Protein AF-A0A4Y4XPK4-F1 (afdb_monomer_lite)

Sequence (95 aa):
LVLFQGVISSYKKRQLKRILQKIDAMNGFEFEEYSKIFFTSKGFEVTITQKSGDYGADLIIEKDGVKWAVQAKRYSHKVSPKAIQEVVSSKAYYA

Secondary structure (DSSP, 8-state):
-HHHHHHHHHHHHHHHHHHHHHHHTS-HHHHHHHHHHHHHHTT-EEEEPPSSS-TT-SEEEEETTEEEEE-----SSPPPHHHHHHHHHHHHHH-

Structure (mmCIF, N/CA/C/O backbone):
data_AF-A0A4Y4XPK4-F1
#
_entry.id   AF-A0A4Y4XPK4-F1
#
loop_
_atom_site.group_PDB
_atom_site.id
_atom_site.type_symbol
_atom_site.label_atom_id
_atom_site.label_alt_id
_atom_site.label_comp_id
_atom_site.label_asym_id
_atom_site.label_entity_id
_atom_site.label_seq_id
_atom_site.pdbx_PDB_ins_code
_atom_site.Cartn_x
_atom_site.Cartn_y
_atom_site.Cartn_z
_atom_site.occupancy
_atom_site.B_iso_or_equiv
_atom_site.auth_seq_id
_atom_site.auth_comp_id
_atom_site.auth_asym_id
_atom_site.auth_atom_id
_atom_site.pdbx_PDB_model_num
ATOM 1 N N . LEU A 1 1 ? -18.473 -0.523 -37.697 1.00 44.25 1 LEU A N 1
ATOM 2 C CA . LEU A 1 1 ? -18.558 -0.800 -36.240 1.00 44.25 1 LEU A CA 1
ATOM 3 C C . LEU A 1 1 ? -17.359 -1.579 -35.664 1.00 44.25 1 LEU A C 1
ATOM 5 O O . LEU A 1 1 ? -17.020 -1.331 -34.518 1.00 44.25 1 LEU A O 1
ATOM 9 N N . VAL A 1 2 ? -16.644 -2.421 -36.430 1.00 35.03 2 VAL A N 1
ATOM 10 C CA . VAL A 1 2 ? -15.512 -3.237 -35.912 1.00 35.03 2 VAL A CA 1
ATOM 11 C C . VAL A 1 2 ? -14.173 -2.471 -35.776 1.00 35.03 2 VAL A C 1
ATOM 13 O O . VAL A 1 2 ? -13.343 -2.818 -34.941 1.00 35.03 2 VAL A O 1
ATOM 16 N N . LEU A 1 3 ? -13.968 -1.363 -36.501 1.00 36.59 3 LEU A N 1
ATOM 17 C CA . LEU A 1 3 ? -12.718 -0.579 -36.423 1.00 36.59 3 LEU A CA 1
ATOM 18 C C . LEU A 1 3 ? -12.606 0.295 -35.156 1.00 36.59 3 LEU A C 1
ATOM 20 O O . LEU A 1 3 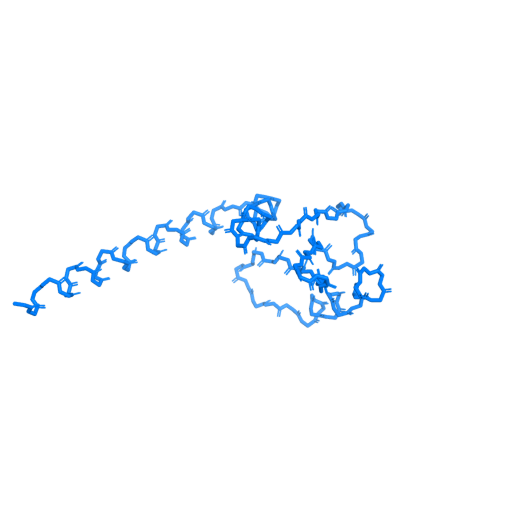? -11.509 0.480 -34.629 1.00 36.59 3 LEU A O 1
ATOM 24 N N . PHE A 1 4 ? -13.727 0.777 -34.607 1.00 41.88 4 PHE A N 1
ATOM 25 C CA . PHE A 1 4 ? -13.713 1.604 -33.393 1.00 41.88 4 PHE A CA 1
ATOM 26 C C . PHE A 1 4 ? -13.337 0.801 -32.142 1.00 41.88 4 PHE A C 1
ATOM 28 O O . PHE A 1 4 ? -12.553 1.291 -31.336 1.00 41.88 4 PHE A O 1
ATOM 35 N N . GLN A 1 5 ? -13.802 -0.447 -31.987 1.00 42.72 5 GLN A N 1
ATOM 36 C CA . GLN A 1 5 ? -13.403 -1.289 -30.849 1.00 42.72 5 GLN A CA 1
ATOM 37 C C . GLN A 1 5 ? -11.894 -1.579 -30.835 1.00 42.72 5 GLN A C 1
ATOM 39 O O . GLN A 1 5 ? -11.285 -1.524 -29.769 1.00 42.72 5 GLN A O 1
ATOM 44 N N . GLY A 1 6 ? -11.272 -1.827 -31.995 1.00 48.16 6 GLY A N 1
ATOM 45 C CA . GLY A 1 6 ? -9.827 -2.075 -32.102 1.00 48.16 6 GLY A CA 1
ATOM 46 C C . GLY A 1 6 ? -8.968 -0.847 -31.772 1.00 48.16 6 GLY A C 1
ATOM 47 O O . GLY A 1 6 ? -7.977 -0.960 -31.044 1.00 48.16 6 GLY A O 1
ATOM 48 N N . VAL A 1 7 ? -9.378 0.342 -32.232 1.00 58.09 7 VAL A N 1
ATOM 49 C CA . VAL A 1 7 ? -8.711 1.619 -31.912 1.00 58.09 7 VAL A CA 1
ATOM 50 C C . VAL A 1 7 ? -8.923 2.004 -30.445 1.00 58.09 7 VAL A C 1
ATOM 52 O O . VAL A 1 7 ? -7.959 2.355 -29.768 1.00 58.09 7 VAL A O 1
ATOM 55 N N . ILE A 1 8 ? -10.144 1.866 -29.913 1.00 61.31 8 ILE A N 1
ATOM 56 C CA . ILE A 1 8 ? -10.456 2.113 -28.494 1.00 61.31 8 ILE A CA 1
ATOM 57 C C . ILE A 1 8 ? -9.689 1.136 -27.592 1.00 61.31 8 ILE A C 1
ATOM 59 O O . ILE A 1 8 ? -9.127 1.554 -26.580 1.00 61.31 8 ILE A O 1
ATOM 63 N N . SER A 1 9 ? -9.614 -0.146 -27.960 1.00 71.62 9 SER A N 1
ATOM 64 C CA . SER A 1 9 ? -8.832 -1.166 -27.248 1.00 71.62 9 SER A CA 1
ATOM 65 C C . SER A 1 9 ? -7.343 -0.815 -27.231 1.00 71.62 9 SER A C 1
ATOM 67 O O . SER A 1 9 ? -6.715 -0.780 -26.171 1.00 71.62 9 SER A O 1
ATOM 69 N N . SER A 1 10 ? -6.787 -0.438 -28.384 1.00 72.56 10 SER A N 1
ATOM 70 C CA . SER A 1 10 ? -5.385 -0.022 -28.509 1.00 72.56 10 SER A CA 1
ATOM 71 C C . SER A 1 10 ? -5.082 1.263 -27.730 1.00 72.56 10 SER A C 1
ATOM 73 O O . SER A 1 10 ? -4.036 1.366 -27.084 1.00 72.56 10 SER A O 1
ATOM 75 N N . TYR A 1 11 ? -6.010 2.224 -27.726 1.00 72.44 11 TYR A N 1
ATOM 76 C CA . TYR A 1 11 ? -5.909 3.460 -26.953 1.00 72.44 11 TYR A CA 1
ATOM 77 C C . TYR A 1 11 ? -5.949 3.189 -25.446 1.00 72.44 11 TYR A C 1
ATOM 79 O O . TYR A 1 11 ? -5.062 3.645 -24.725 1.00 72.44 11 TYR A O 1
ATOM 87 N N . LYS A 1 12 ? -6.909 2.382 -24.971 1.00 78.50 12 LYS A N 1
ATOM 88 C CA . LYS A 1 12 ? -6.986 1.944 -23.567 1.00 78.50 12 LYS A CA 1
ATOM 89 C C . LYS A 1 12 ? -5.718 1.203 -23.143 1.00 78.50 12 LYS A C 1
ATOM 91 O O . LYS A 1 12 ? -5.187 1.476 -22.072 1.00 78.50 12 LYS A O 1
ATOM 96 N N . LYS A 1 13 ? -5.178 0.334 -24.002 1.00 80.69 13 LYS A N 1
ATOM 97 C CA . LYS A 1 13 ? -3.927 -0.396 -23.743 1.00 80.69 13 LYS A CA 1
ATOM 98 C C . LYS A 1 13 ? -2.726 0.548 -23.633 1.00 80.69 13 LYS A C 1
ATOM 100 O O . LYS A 1 13 ? -1.891 0.383 -22.747 1.00 80.69 13 LYS A O 1
ATOM 105 N N . ARG A 1 14 ? -2.648 1.570 -24.492 1.00 84.06 14 ARG A N 1
ATOM 106 C CA . ARG A 1 14 ? -1.583 2.587 -24.454 1.00 84.06 14 ARG A CA 1
ATOM 107 C C . ARG A 1 14 ? -1.713 3.510 -23.235 1.00 84.06 14 ARG A C 1
ATOM 109 O O . ARG A 1 14 ? -0.701 3.817 -22.615 1.00 84.06 14 ARG A O 1
ATOM 116 N N . GLN A 1 15 ? -2.931 3.903 -22.865 1.00 87.19 15 GLN A N 1
ATOM 117 C CA . GLN A 1 15 ? -3.230 4.640 -21.630 1.00 87.19 15 GLN A CA 1
ATOM 118 C C . GLN A 1 15 ? -2.810 3.843 -20.389 1.00 87.19 15 GLN A C 1
ATOM 120 O O . GLN A 1 15 ? -2.031 4.343 -19.581 1.00 87.19 15 GLN A O 1
ATOM 125 N N . LEU A 1 16 ? -3.229 2.577 -20.289 1.00 83.75 16 LEU A N 1
ATOM 126 C CA . LEU A 1 16 ? -2.847 1.689 -19.191 1.00 83.75 16 LEU A CA 1
ATOM 127 C C . LEU A 1 16 ? -1.326 1.545 -19.091 1.00 83.75 16 LEU A C 1
ATOM 129 O O . LEU A 1 16 ? -0.769 1.700 -18.011 1.00 83.75 16 LEU A O 1
ATOM 133 N N . LYS A 1 17 ? -0.638 1.344 -20.223 1.00 87.75 17 LYS A N 1
ATOM 134 C CA . LYS A 1 17 ? 0.829 1.282 -20.254 1.00 87.75 17 LYS A CA 1
ATOM 135 C C . LYS A 1 17 ? 1.472 2.553 -19.691 1.00 87.75 17 LYS A C 1
ATOM 137 O O . LYS A 1 17 ? 2.424 2.451 -18.931 1.00 87.75 17 LYS A O 1
ATOM 142 N N . ARG A 1 18 ? 0.956 3.740 -20.032 1.00 87.75 18 ARG A N 1
ATOM 143 C CA . ARG A 1 18 ? 1.477 5.014 -19.502 1.00 87.75 18 ARG A CA 1
ATOM 144 C C . ARG A 1 18 ? 1.234 5.162 -18.002 1.00 87.75 18 ARG A C 1
ATOM 146 O O . ARG A 1 18 ? 2.090 5.707 -17.318 1.00 87.75 18 ARG A O 1
ATOM 153 N N . ILE A 1 19 ? 0.089 4.703 -17.499 1.00 86.88 19 ILE A N 1
ATOM 154 C CA . ILE A 1 19 ? -0.214 4.719 -16.061 1.00 86.88 19 ILE A CA 1
ATOM 155 C C . ILE A 1 19 ? 0.744 3.789 -15.314 1.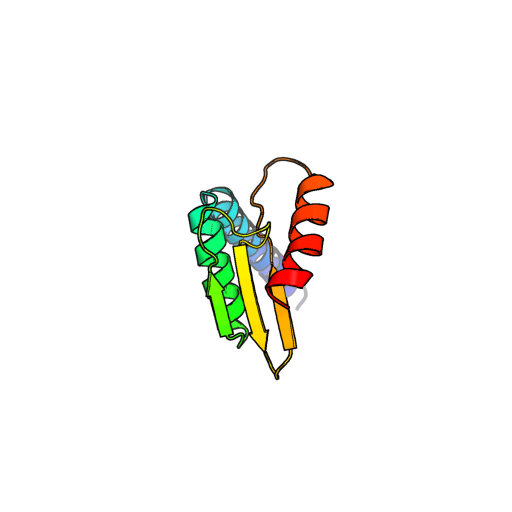00 86.88 19 ILE A C 1
ATOM 157 O O . ILE A 1 19 ? 1.363 4.220 -14.348 1.00 86.88 19 ILE A O 1
ATOM 161 N N . LEU A 1 20 ? 0.931 2.562 -15.803 1.00 86.75 20 LEU A N 1
ATOM 162 C CA . LEU A 1 20 ? 1.861 1.604 -15.203 1.00 86.75 20 LEU A CA 1
ATOM 163 C C . LEU A 1 20 ? 3.300 2.128 -15.214 1.00 86.75 20 LEU A C 1
ATOM 165 O O . LEU A 1 20 ? 3.947 2.112 -14.182 1.00 86.75 20 LEU A O 1
ATOM 169 N N . GLN A 1 21 ? 3.757 2.723 -16.320 1.00 89.31 21 GLN A N 1
ATOM 170 C CA . GLN A 1 21 ? 5.083 3.352 -16.384 1.00 89.31 21 GLN A CA 1
ATOM 171 C C . GLN A 1 21 ? 5.276 4.470 -15.353 1.00 89.31 21 GLN A C 1
ATOM 173 O O . GLN A 1 21 ? 6.374 4.638 -14.834 1.00 89.31 21 GLN A O 1
ATOM 178 N N . LYS A 1 22 ? 4.227 5.251 -15.060 1.00 88.69 22 LYS A N 1
ATOM 179 C CA . LYS A 1 22 ? 4.286 6.270 -14.004 1.00 88.69 22 LYS A CA 1
ATOM 180 C C . LYS A 1 22 ? 4.393 5.633 -12.623 1.00 88.69 22 LYS A C 1
ATOM 182 O O . LYS A 1 22 ? 5.173 6.119 -11.820 1.00 88.69 22 LYS A O 1
ATOM 187 N N . ILE A 1 23 ? 3.635 4.567 -12.368 1.00 88.00 23 ILE A N 1
ATOM 188 C CA . ILE A 1 23 ? 3.687 3.813 -11.107 1.00 88.00 23 ILE A CA 1
ATOM 189 C C . ILE A 1 23 ? 5.067 3.165 -10.918 1.00 88.00 23 ILE A C 1
ATOM 191 O O . ILE A 1 23 ? 5.646 3.265 -9.842 1.00 88.00 23 ILE A O 1
ATOM 195 N N . ASP A 1 24 ? 5.633 2.572 -11.970 1.00 87.81 24 ASP A N 1
ATOM 196 C CA . ASP A 1 24 ? 6.953 1.928 -11.936 1.00 87.81 24 ASP A CA 1
ATOM 197 C C . ASP A 1 24 ? 8.088 2.923 -11.639 1.00 87.81 24 ASP A C 1
ATOM 199 O O . ASP A 1 24 ? 9.117 2.543 -11.081 1.00 87.81 24 ASP A O 1
ATOM 203 N N . ALA A 1 25 ? 7.899 4.198 -11.995 1.00 89.94 25 ALA A N 1
ATOM 204 C CA . ALA A 1 25 ? 8.851 5.272 -11.729 1.00 89.94 25 ALA A CA 1
ATOM 205 C C . ALA A 1 25 ? 8.755 5.851 -10.305 1.00 89.94 25 ALA A C 1
ATOM 207 O O . ALA A 1 25 ? 9.673 6.556 -9.890 1.00 89.94 25 ALA A O 1
ATOM 208 N N . MET A 1 26 ? 7.680 5.570 -9.559 1.00 90.81 26 MET A N 1
ATOM 209 C CA . MET A 1 26 ? 7.500 6.078 -8.194 1.00 90.81 26 MET A CA 1
ATOM 210 C C . MET A 1 26 ? 8.493 5.424 -7.234 1.00 90.81 26 MET A C 1
ATOM 212 O O . MET A 1 26 ? 8.772 4.228 -7.328 1.00 90.81 26 MET A O 1
ATOM 216 N N . ASN A 1 27 ? 9.000 6.161 -6.249 1.00 89.44 27 ASN A N 1
ATOM 217 C CA . ASN A 1 27 ? 9.640 5.570 -5.076 1.00 89.44 27 ASN A CA 1
ATOM 218 C C . ASN A 1 27 ? 8.599 4.909 -4.135 1.00 89.44 27 ASN A C 1
ATOM 220 O O . ASN A 1 27 ? 7.398 4.970 -4.389 1.00 89.44 27 ASN A O 1
ATOM 224 N N . GLY A 1 28 ? 9.048 4.230 -3.072 1.00 85.06 28 GLY A N 1
ATOM 225 C CA . GLY A 1 28 ? 8.135 3.557 -2.132 1.00 85.06 28 GLY A CA 1
ATOM 226 C C . GLY A 1 28 ? 7.132 4.517 -1.479 1.00 85.06 28 GLY A C 1
ATOM 227 O O . GLY A 1 28 ? 5.935 4.260 -1.509 1.00 85.06 28 GLY A O 1
ATOM 228 N N . PHE A 1 29 ? 7.605 5.674 -1.013 1.00 86.31 29 PHE A N 1
ATOM 229 C CA . PHE A 1 29 ? 6.763 6.691 -0.376 1.00 86.31 29 PHE A CA 1
ATOM 230 C C . PHE A 1 29 ? 5.769 7.329 -1.352 1.00 86.31 29 PHE A C 1
ATOM 232 O O . PHE A 1 29 ? 4.615 7.565 -1.010 1.00 86.31 29 PHE A O 1
ATOM 239 N N . GLU A 1 30 ? 6.194 7.595 -2.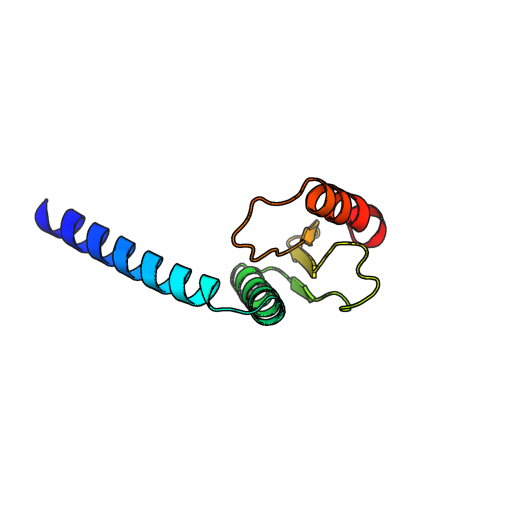587 1.00 91.06 30 GLU A N 1
ATOM 240 C CA . GLU A 1 30 ? 5.295 8.094 -3.634 1.00 91.06 30 GLU A CA 1
ATOM 241 C C . GLU A 1 30 ? 4.197 7.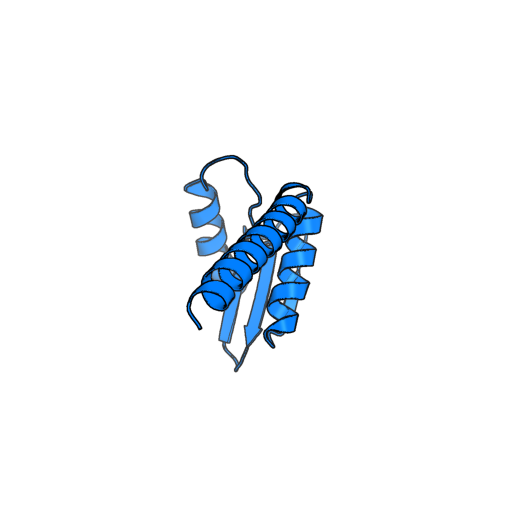077 -3.960 1.00 91.06 30 GLU A C 1
ATOM 243 O O . GLU A 1 30 ? 3.056 7.457 -4.219 1.00 91.06 30 GLU A O 1
ATOM 248 N N . PHE A 1 31 ? 4.523 5.784 -3.914 1.00 91.06 31 PHE A N 1
ATOM 249 C CA . PHE A 1 31 ? 3.556 4.718 -4.133 1.00 91.06 31 PHE A CA 1
ATOM 250 C C . PHE A 1 31 ? 2.558 4.575 -2.972 1.00 91.06 31 PHE A C 1
ATOM 252 O O . PHE A 1 31 ? 1.376 4.317 -3.214 1.00 91.06 31 PHE A O 1
ATOM 259 N N . GLU A 1 32 ? 2.993 4.786 -1.729 1.00 90.88 32 GLU A N 1
ATOM 260 C CA . GLU A 1 32 ? 2.116 4.852 -0.551 1.00 90.88 32 GLU A CA 1
ATOM 261 C C . GLU A 1 32 ? 1.137 6.034 -0.647 1.00 90.88 32 GLU A C 1
ATOM 263 O O . GLU A 1 32 ? -0.075 5.844 -0.516 1.00 90.88 32 GLU A O 1
ATOM 268 N N . GLU A 1 33 ? 1.622 7.238 -0.976 1.00 92.25 33 GLU A N 1
ATOM 269 C CA . GLU A 1 33 ? 0.758 8.418 -1.138 1.00 92.25 33 GLU A CA 1
ATOM 270 C C . GLU A 1 33 ? -0.195 8.257 -2.334 1.00 92.25 33 GLU A C 1
ATOM 272 O O . GLU A 1 33 ? -1.382 8.580 -2.245 1.00 92.25 33 GLU A O 1
ATOM 277 N N . TYR A 1 34 ? 0.281 7.679 -3.443 1.00 93.38 34 TYR A N 1
ATOM 278 C CA . TYR A 1 34 ? -0.580 7.309 -4.569 1.00 93.38 34 TYR A CA 1
ATOM 279 C C . TYR A 1 34 ? -1.682 6.333 -4.141 1.00 93.38 34 TYR A C 1
ATOM 281 O O . TYR A 1 34 ? -2.843 6.510 -4.515 1.00 93.38 34 TYR A O 1
ATOM 289 N N . SER A 1 35 ? -1.337 5.320 -3.344 1.00 94.06 35 SER A N 1
ATOM 290 C CA . SER A 1 35 ? -2.288 4.323 -2.845 1.00 94.06 35 SER A CA 1
ATOM 291 C C . SER A 1 35 ? -3.341 4.962 -1.941 1.00 94.06 35 SER A C 1
ATOM 293 O O . SER A 1 35 ? -4.526 4.658 -2.078 1.00 94.06 35 SER A O 1
ATOM 295 N N . LYS A 1 36 ? -2.948 5.921 -1.094 1.00 95.19 36 LYS A N 1
ATOM 296 C CA . LYS A 1 36 ? -3.888 6.738 -0.319 1.00 95.19 36 LYS A CA 1
ATOM 297 C C . LYS A 1 36 ? -4.865 7.488 -1.218 1.00 95.19 36 LYS A C 1
ATOM 299 O O . LYS A 1 36 ? -6.071 7.320 -1.061 1.00 95.19 36 LYS A O 1
ATOM 304 N N . ILE A 1 37 ? -4.371 8.236 -2.208 1.00 95.94 37 ILE A N 1
ATOM 305 C CA . ILE A 1 37 ? -5.224 8.958 -3.170 1.00 95.94 37 ILE A CA 1
ATOM 306 C C . ILE A 1 37 ? -6.172 7.987 -3.888 1.00 95.94 37 ILE A C 1
ATOM 308 O O . ILE A 1 37 ? -7.360 8.278 -4.054 1.00 95.94 37 ILE A O 1
ATOM 312 N N . PHE A 1 38 ? -5.669 6.818 -4.292 1.00 94.94 38 PHE A N 1
ATOM 313 C CA . PHE A 1 38 ? -6.465 5.785 -4.942 1.00 94.94 38 PHE A CA 1
ATOM 314 C C . PHE A 1 38 ? -7.615 5.306 -4.049 1.00 94.94 38 PHE A C 1
ATOM 316 O O . PHE A 1 38 ? -8.764 5.351 -4.489 1.00 94.94 38 PHE A O 1
ATOM 323 N N . PHE A 1 39 ? -7.350 4.901 -2.805 1.00 96.75 39 PHE A N 1
ATOM 324 C CA . PHE A 1 39 ? -8.397 4.430 -1.894 1.00 96.75 39 PHE A CA 1
ATOM 325 C C . PHE A 1 39 ? -9.379 5.542 -1.515 1.00 96.75 39 PHE A C 1
ATOM 327 O O . PHE A 1 39 ? -10.591 5.325 -1.581 1.00 96.75 39 PHE A O 1
ATOM 334 N N . THR A 1 40 ? -8.901 6.761 -1.254 1.00 97.50 40 THR A N 1
ATOM 335 C CA . THR A 1 40 ? -9.777 7.918 -1.020 1.00 97.50 40 THR A CA 1
ATOM 336 C C . THR A 1 40 ? -10.704 8.167 -2.212 1.00 97.50 40 THR A C 1
ATOM 338 O O . THR A 1 40 ? -11.906 8.348 -2.030 1.00 97.50 40 THR A O 1
ATOM 341 N N . SER A 1 41 ? -10.208 8.058 -3.452 1.00 96.88 41 SER A N 1
ATOM 342 C CA . SER A 1 41 ? -11.042 8.193 -4.661 1.00 96.88 41 SER A CA 1
ATOM 343 C C . SER A 1 41 ? -12.126 7.112 -4.802 1.00 96.88 41 SER A C 1
ATOM 345 O O . SER A 1 41 ? -13.060 7.261 -5.591 1.00 96.88 41 SER A O 1
ATOM 347 N N . LYS A 1 42 ? -12.014 6.009 -4.051 1.00 96.81 42 LYS A N 1
ATOM 348 C CA . LYS A 1 42 ? -13.003 4.922 -3.974 1.00 96.81 42 LYS A CA 1
ATOM 349 C C . LYS A 1 42 ? -13.944 5.047 -2.770 1.00 96.81 42 LYS A C 1
ATOM 351 O O . LYS A 1 42 ? -14.779 4.160 -2.556 1.00 96.81 42 LYS A O 1
ATOM 356 N N . GLY A 1 43 ? -13.849 6.151 -2.030 1.00 97.19 43 GLY A N 1
ATOM 357 C CA . GLY A 1 43 ? -14.690 6.451 -0.877 1.00 97.19 43 GLY A CA 1
ATOM 358 C C . GLY A 1 43 ? -14.260 5.726 0.393 1.00 97.19 43 GLY A C 1
ATOM 359 O O . GLY A 1 43 ? -15.122 5.391 1.194 1.00 97.19 43 GLY A O 1
ATOM 360 N N . PHE A 1 44 ? -12.968 5.425 0.538 1.00 98.19 44 PHE A N 1
ATOM 361 C CA . PHE A 1 44 ? -12.405 4.977 1.810 1.00 98.19 44 PHE A CA 1
ATOM 362 C C . PHE A 1 44 ? -11.876 6.175 2.598 1.00 98.19 44 PHE A C 1
ATOM 364 O O . PHE A 1 44 ? -11.273 7.089 2.026 1.00 98.19 44 PHE A O 1
ATOM 371 N N . GLU A 1 45 ? -12.031 6.126 3.914 1.00 97.75 45 GLU A N 1
ATOM 372 C CA . GLU A 1 45 ? -11.202 6.898 4.832 1.00 97.75 45 GLU A CA 1
ATOM 373 C C . GLU A 1 45 ? -9.828 6.231 4.902 1.00 97.75 45 GLU A C 1
ATOM 375 O O . GLU A 1 45 ? -9.736 5.005 4.958 1.00 97.75 45 GLU A O 1
ATOM 380 N N . VAL A 1 46 ? -8.748 7.011 4.822 1.00 97.25 46 VAL A N 1
ATOM 381 C CA . VAL A 1 46 ? -7.392 6.464 4.686 1.00 97.25 46 VAL A CA 1
ATOM 382 C C . VAL A 1 46 ? -6.424 7.169 5.624 1.00 97.25 46 VAL A C 1
ATOM 384 O O . VAL A 1 46 ? -6.298 8.392 5.588 1.00 97.25 46 VAL A O 1
ATOM 387 N N . THR A 1 47 ? -5.683 6.382 6.400 1.00 94.56 47 THR A N 1
ATOM 388 C CA . THR A 1 47 ? -4.597 6.834 7.275 1.00 94.56 47 THR A CA 1
ATOM 389 C C . THR A 1 47 ? -3.293 6.155 6.863 1.00 94.56 47 THR A C 1
ATOM 391 O O . THR A 1 47 ? -3.239 4.932 6.794 1.00 94.56 47 THR A O 1
ATOM 394 N N . ILE A 1 48 ? -2.241 6.934 6.595 1.00 91.69 48 ILE A N 1
ATOM 395 C CA . ILE A 1 48 ? -0.875 6.404 6.432 1.00 91.69 48 ILE A CA 1
ATOM 396 C C . ILE A 1 48 ? -0.302 6.106 7.819 1.00 91.69 48 ILE A C 1
ATOM 398 O O . ILE A 1 48 ? -0.441 6.923 8.732 1.00 91.69 48 ILE A O 1
ATOM 402 N N . THR A 1 49 ? 0.324 4.945 7.984 1.00 90.19 49 THR A N 1
ATOM 403 C CA . THR A 1 49 ? 0.985 4.563 9.236 1.00 90.19 49 THR A CA 1
ATOM 404 C C . THR A 1 49 ? 2.335 5.274 9.393 1.00 90.19 49 THR A C 1
ATOM 406 O O . THR A 1 49 ? 2.901 5.854 8.465 1.00 90.19 49 THR A O 1
ATOM 409 N N . GLN A 1 50 ? 2.867 5.281 10.613 1.00 83.69 50 GLN A N 1
ATOM 410 C CA . GLN A 1 50 ? 4.198 5.826 10.877 1.00 83.69 50 GLN A CA 1
ATOM 411 C C . GLN A 1 50 ? 5.284 5.005 10.170 1.00 83.69 50 GLN A C 1
ATOM 413 O O . GLN A 1 50 ? 5.258 3.791 10.217 1.00 83.69 50 GLN A O 1
ATOM 418 N N . LYS A 1 51 ? 6.312 5.642 9.601 1.00 73.25 51 LYS A N 1
ATOM 419 C CA . LYS A 1 51 ? 7.363 4.939 8.829 1.00 73.25 51 LYS A CA 1
ATOM 420 C C . LYS A 1 51 ? 8.183 3.907 9.619 1.00 73.25 51 LYS A C 1
ATOM 422 O O . LYS A 1 51 ? 8.889 3.099 9.025 1.00 73.25 51 LYS A O 1
ATOM 427 N N . SER A 1 52 ? 8.178 3.988 10.946 1.00 71.50 52 SER A N 1
ATOM 428 C CA . SER A 1 52 ? 8.905 3.079 11.832 1.00 71.50 52 SER A CA 1
ATOM 429 C C . SER A 1 52 ? 7.957 2.513 12.875 1.00 71.50 52 SER A C 1
ATOM 431 O O . SER A 1 52 ? 7.257 3.283 13.528 1.00 71.50 52 SER A O 1
ATOM 433 N N . GLY A 1 53 ? 7.982 1.196 13.084 1.00 74.31 53 GLY A N 1
ATOM 434 C CA . GLY A 1 53 ? 7.068 0.545 14.026 1.00 74.31 53 GLY A CA 1
ATOM 435 C C . GLY A 1 53 ? 5.624 0.538 13.523 1.00 74.31 53 GLY A C 1
ATOM 436 O O . GLY A 1 53 ? 4.705 0.760 14.303 1.00 74.31 53 GLY A O 1
ATOM 437 N N . ASP A 1 54 ? 5.435 0.337 12.221 1.00 74.81 54 ASP A N 1
ATOM 438 C CA . ASP A 1 54 ? 4.134 0.185 11.556 1.00 74.81 54 ASP A CA 1
ATOM 439 C C . ASP A 1 54 ? 3.574 -1.242 11.622 1.00 74.81 54 ASP A C 1
ATOM 441 O O . ASP A 1 54 ? 2.498 -1.524 11.097 1.00 74.81 54 ASP A O 1
ATOM 445 N N . TYR A 1 55 ? 4.333 -2.157 12.230 1.00 80.50 55 TYR A N 1
ATOM 446 C CA . TYR A 1 55 ? 4.008 -3.574 12.360 1.00 80.50 55 TYR A CA 1
ATOM 447 C C . TYR A 1 55 ? 3.687 -4.264 11.022 1.00 80.50 55 TYR A C 1
ATOM 449 O O . TYR A 1 55 ? 3.078 -5.332 11.034 1.00 80.50 55 TYR A O 1
ATOM 457 N N . GLY A 1 56 ? 4.111 -3.697 9.882 1.00 84.88 56 GLY A N 1
ATOM 458 C CA . GLY A 1 56 ? 3.843 -4.260 8.557 1.00 84.88 56 GLY A CA 1
ATOM 459 C C . GLY A 1 56 ? 2.540 -3.814 7.887 1.00 84.88 56 GLY A C 1
ATOM 460 O O . GLY A 1 56 ? 1.964 -4.573 7.106 1.00 84.88 56 GLY A O 1
ATOM 461 N N . ALA A 1 57 ? 2.019 -2.629 8.203 1.00 91.00 57 ALA A N 1
ATOM 462 C CA . ALA A 1 57 ? 0.973 -1.980 7.412 1.00 91.00 57 ALA A CA 1
ATOM 463 C C . ALA A 1 57 ? 1.444 -0.594 6.984 1.00 91.00 57 ALA A C 1
ATOM 465 O O . ALA A 1 57 ? 1.869 0.165 7.835 1.00 91.00 57 ALA A O 1
ATOM 466 N N . ASP A 1 58 ? 1.292 -0.224 5.714 1.00 91.12 58 ASP A N 1
ATOM 467 C CA . ASP A 1 58 ? 1.608 1.136 5.243 1.00 91.12 58 ASP A CA 1
ATOM 468 C C . ASP A 1 58 ? 0.380 2.062 5.338 1.00 91.12 58 ASP A C 1
ATOM 470 O O . ASP A 1 58 ? 0.489 3.280 5.486 1.00 91.12 58 ASP A O 1
ATOM 474 N N . LEU A 1 59 ? -0.822 1.484 5.229 1.00 93.38 59 LEU A N 1
ATOM 475 C CA . LEU A 1 59 ? -2.094 2.201 5.214 1.00 93.38 59 LEU A CA 1
ATOM 476 C C . LEU A 1 59 ? -3.137 1.450 6.038 1.00 93.38 59 LEU A C 1
ATOM 478 O O . LEU A 1 59 ? -3.271 0.230 5.924 1.00 93.38 59 LEU A O 1
ATOM 482 N N . ILE A 1 60 ? -3.943 2.200 6.779 1.00 95.06 60 ILE A N 1
ATOM 483 C CA . ILE A 1 60 ? -5.204 1.736 7.349 1.00 95.06 60 ILE A CA 1
ATOM 484 C C . ILE A 1 60 ? -6.331 2.390 6.560 1.00 95.06 60 ILE A C 1
ATOM 486 O O . ILE A 1 60 ? -6.374 3.617 6.443 1.00 95.06 60 ILE A O 1
ATOM 490 N N . ILE A 1 61 ? -7.221 1.573 6.001 1.00 96.44 61 ILE A N 1
ATOM 491 C CA . ILE A 1 61 ? -8.379 2.048 5.240 1.00 96.44 61 ILE A CA 1
ATOM 492 C C . ILE A 1 61 ? -9.673 1.598 5.908 1.00 96.44 61 ILE A C 1
ATOM 494 O O . ILE A 1 61 ? -9.744 0.493 6.443 1.00 96.44 61 ILE A O 1
ATOM 498 N N . GLU A 1 62 ? -10.698 2.437 5.853 1.00 97.38 62 GLU A N 1
ATOM 499 C CA . GLU A 1 62 ? -12.009 2.156 6.433 1.00 97.38 62 GLU A CA 1
ATOM 500 C C . GLU A 1 62 ? -13.126 2.573 5.476 1.00 97.38 62 GLU A C 1
ATOM 502 O O . GLU A 1 62 ? -13.031 3.589 4.783 1.00 97.38 62 GLU A O 1
ATOM 507 N N . LYS A 1 63 ? -14.174 1.751 5.398 1.00 96.44 63 LYS A N 1
ATOM 508 C CA . LYS A 1 63 ? -15.387 2.040 4.633 1.00 96.44 63 LYS A CA 1
ATOM 509 C C . LYS A 1 63 ? -16.547 1.217 5.172 1.00 96.44 63 LYS A C 1
ATOM 511 O O . LYS A 1 63 ? -16.387 0.026 5.425 1.00 96.44 63 LYS A O 1
ATOM 516 N N . ASP A 1 64 ? -17.705 1.855 5.327 1.00 96.44 64 ASP A N 1
ATOM 517 C CA . ASP A 1 64 ? -18.939 1.221 5.808 1.00 96.44 64 ASP A CA 1
ATOM 518 C C . ASP A 1 64 ? -18.747 0.480 7.154 1.00 96.44 64 ASP A C 1
ATOM 520 O O . ASP A 1 64 ? -19.299 -0.595 7.378 1.00 96.44 64 ASP A O 1
ATOM 524 N N . GLY A 1 65 ? -17.921 1.049 8.044 1.00 94.69 65 GLY A N 1
ATOM 525 C CA . GLY A 1 65 ? -17.604 0.499 9.369 1.00 94.69 65 GLY A CA 1
ATOM 526 C C . GLY A 1 65 ? -16.660 -0.709 9.366 1.00 94.69 65 GLY A C 1
ATOM 527 O O . GLY A 1 65 ? -16.427 -1.308 10.414 1.00 94.69 65 GLY A O 1
ATOM 528 N N . VAL A 1 66 ? -16.115 -1.087 8.207 1.00 94.56 66 VAL A N 1
ATOM 529 C CA . VAL A 1 66 ? -15.130 -2.165 8.086 1.00 94.56 66 VAL A CA 1
ATOM 530 C C . VAL A 1 66 ? -13.747 -1.561 7.879 1.00 94.56 66 VAL A C 1
ATOM 532 O O . VAL A 1 66 ? -13.579 -0.648 7.072 1.00 94.56 66 VAL A O 1
ATOM 535 N N . LYS A 1 67 ? -12.754 -2.084 8.604 1.00 95.00 67 LYS A N 1
ATOM 536 C CA . LYS A 1 67 ? -11.367 -1.613 8.586 1.00 95.00 67 LYS A CA 1
ATOM 537 C C . LYS A 1 67 ? -10.425 -2.663 8.003 1.00 95.00 67 LYS A C 1
ATOM 539 O O . LYS A 1 67 ? -10.584 -3.860 8.239 1.00 95.00 67 LYS A O 1
ATOM 544 N N . TRP A 1 68 ? -9.419 -2.208 7.260 1.00 94.19 68 TRP A N 1
ATOM 545 C CA . TRP A 1 68 ? -8.384 -3.050 6.668 1.00 94.19 68 TRP A CA 1
ATOM 546 C C . TRP A 1 68 ? -6.994 -2.462 6.891 1.00 94.19 68 TRP A C 1
ATOM 548 O O . TRP A 1 68 ? -6.777 -1.264 6.715 1.00 94.19 68 TRP A O 1
ATOM 558 N N . ALA A 1 69 ? -6.041 -3.342 7.191 1.00 93.38 69 ALA A N 1
ATOM 559 C CA . ALA A 1 69 ? -4.617 -3.051 7.107 1.00 93.38 69 ALA A CA 1
ATOM 560 C C . ALA A 1 69 ? -4.103 -3.384 5.698 1.00 93.38 69 ALA A C 1
ATOM 562 O O . ALA A 1 69 ? -4.401 -4.451 5.151 1.00 93.38 69 ALA A O 1
ATOM 563 N N . VAL A 1 70 ? -3.339 -2.473 5.102 1.00 92.62 70 VAL A N 1
ATOM 564 C CA . VAL A 1 70 ? -2.818 -2.590 3.739 1.00 92.62 70 VAL A CA 1
ATOM 565 C C . VAL A 1 70 ? -1.310 -2.385 3.754 1.00 92.62 70 VAL A C 1
ATOM 567 O O . VAL A 1 70 ? -0.816 -1.379 4.253 1.00 92.62 70 VAL A O 1
ATOM 570 N N . GLN A 1 71 ? -0.583 -3.317 3.142 1.00 90.69 71 GLN A N 1
ATOM 571 C CA . GLN A 1 71 ? 0.828 -3.159 2.800 1.00 90.69 71 GLN A CA 1
ATOM 572 C C . GLN A 1 71 ? 0.944 -2.926 1.287 1.00 90.69 71 GLN A C 1
ATOM 574 O O . GLN A 1 71 ? 0.514 -3.748 0.476 1.00 90.69 71 GLN A O 1
ATOM 579 N N . ALA A 1 72 ? 1.548 -1.809 0.908 1.00 89.12 72 ALA A N 1
ATOM 580 C CA . ALA A 1 72 ? 1.860 -1.391 -0.442 1.00 89.12 72 ALA A CA 1
ATOM 581 C C . ALA A 1 72 ? 3.341 -1.669 -0.753 1.00 89.12 72 ALA A C 1
ATOM 583 O O . ALA A 1 72 ? 4.255 -1.009 -0.268 1.00 89.12 72 ALA A O 1
ATOM 584 N N . LYS A 1 73 ? 3.612 -2.644 -1.628 1.00 83.25 73 LYS A N 1
ATOM 585 C CA . LYS A 1 73 ? 4.969 -2.903 -2.130 1.00 83.25 73 LYS A CA 1
ATOM 586 C C . LYS A 1 73 ? 5.058 -2.620 -3.621 1.00 83.25 73 LYS A C 1
ATOM 588 O O . LYS A 1 73 ? 4.405 -3.279 -4.426 1.00 83.25 73 LYS A O 1
ATOM 593 N N . ARG A 1 74 ? 5.952 -1.703 -3.991 1.00 84.38 74 ARG A N 1
ATOM 594 C CA . ARG A 1 74 ? 6.380 -1.481 -5.376 1.00 84.38 74 ARG A CA 1
ATOM 595 C C . ARG A 1 74 ? 7.728 -2.163 -5.583 1.00 84.38 74 ARG A C 1
ATOM 597 O O . ARG A 1 74 ? 8.772 -1.556 -5.364 1.00 84.38 74 ARG A O 1
ATOM 604 N N . TYR A 1 75 ? 7.729 -3.439 -5.966 1.00 70.88 75 TYR A N 1
ATOM 605 C CA . TYR A 1 75 ? 8.956 -4.208 -6.215 1.00 70.88 75 TYR A CA 1
ATOM 606 C C . TYR A 1 75 ? 9.060 -4.661 -7.671 1.00 70.88 75 TYR A C 1
ATOM 608 O O . TYR A 1 75 ? 8.068 -5.018 -8.295 1.00 70.88 75 TYR A O 1
ATOM 616 N N . SER A 1 76 ? 10.289 -4.714 -8.187 1.00 64.19 76 SER A N 1
ATOM 617 C CA . SER A 1 76 ? 10.638 -5.397 -9.442 1.00 64.19 76 SER A CA 1
ATOM 618 C C . SER A 1 76 ? 10.719 -6.925 -9.279 1.00 64.19 76 SER A C 1
ATOM 620 O O . SER A 1 76 ? 10.977 -7.647 -10.242 1.00 64.19 76 SER A O 1
ATOM 622 N N . HIS A 1 77 ? 10.510 -7.427 -8.059 1.00 72.69 77 HIS A N 1
ATOM 623 C CA . HIS A 1 77 ? 10.623 -8.830 -7.673 1.00 72.69 77 HIS A CA 1
ATOM 624 C C . HIS A 1 77 ? 9.324 -9.322 -7.032 1.00 72.69 77 HIS A C 1
ATOM 626 O O . HIS A 1 77 ? 8.464 -8.535 -6.636 1.00 72.69 77 HIS A O 1
ATOM 632 N N . LYS A 1 78 ? 9.192 -10.645 -6.902 1.00 81.62 78 LYS A N 1
ATOM 633 C CA . LYS A 1 78 ? 8.029 -11.269 -6.264 1.00 81.62 78 LYS A CA 1
ATOM 634 C C . LYS A 1 78 ? 7.870 -10.783 -4.820 1.00 81.62 78 LYS A C 1
ATOM 636 O O . LYS A 1 78 ? 8.857 -10.621 -4.104 1.00 81.62 78 LYS A O 1
ATOM 641 N N . VAL A 1 79 ? 6.618 -10.612 -4.395 1.00 81.88 79 VAL A N 1
ATOM 642 C CA . VAL A 1 79 ? 6.275 -10.345 -2.992 1.00 81.88 79 VAL A CA 1
ATOM 643 C C . VAL A 1 79 ? 6.809 -11.490 -2.134 1.00 81.88 79 VAL A C 1
ATOM 645 O O . VAL A 1 79 ? 6.563 -12.661 -2.428 1.00 81.88 79 VAL A O 1
ATOM 648 N N . SER A 1 80 ? 7.581 -11.155 -1.100 1.00 85.81 80 SER A N 1
ATOM 649 C CA . SER A 1 80 ? 8.164 -12.156 -0.212 1.00 85.81 80 SER A CA 1
ATOM 650 C C . SER A 1 80 ? 7.105 -12.710 0.751 1.00 85.81 80 SER A C 1
ATOM 652 O O . SER A 1 80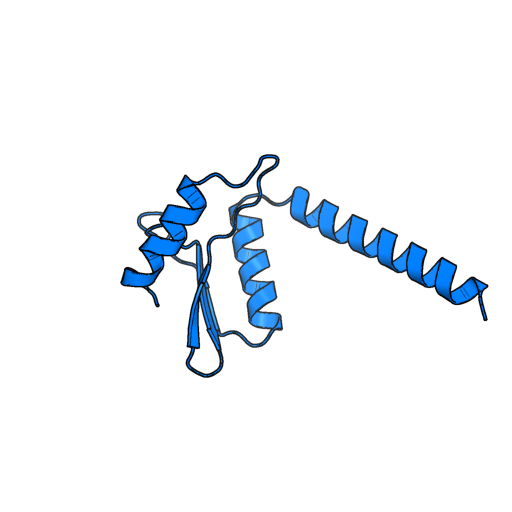 ? 6.198 -11.977 1.153 1.00 85.81 80 SER A O 1
ATOM 654 N N . PRO A 1 81 ? 7.236 -13.971 1.204 1.00 88.50 81 PRO A N 1
ATOM 655 C CA . PRO A 1 81 ? 6.377 -14.507 2.260 1.00 88.50 81 PRO A CA 1
ATOM 656 C C . PRO A 1 81 ? 6.389 -13.653 3.535 1.00 88.50 81 PRO A C 1
ATOM 658 O O . PRO A 1 81 ? 5.369 -13.535 4.205 1.00 88.50 81 PRO A O 1
ATOM 661 N N . LYS A 1 82 ? 7.522 -13.001 3.832 1.00 88.00 82 LYS A N 1
ATOM 662 C CA . LYS A 1 82 ? 7.672 -12.081 4.966 1.00 88.00 82 LYS A CA 1
ATOM 663 C C . LYS A 1 82 ? 6.703 -10.899 4.883 1.00 88.00 82 LYS A C 1
ATOM 665 O O . LYS A 1 82 ? 6.011 -10.645 5.855 1.00 88.00 82 LYS A O 1
ATOM 670 N N . ALA A 1 83 ? 6.583 -10.254 3.720 1.00 84.69 83 ALA A N 1
ATOM 671 C CA . ALA A 1 83 ? 5.661 -9.128 3.534 1.00 84.69 83 ALA A CA 1
ATOM 672 C C . ALA A 1 83 ? 4.189 -9.530 3.751 1.00 84.69 83 ALA A C 1
ATOM 674 O O . ALA A 1 83 ? 3.386 -8.739 4.234 1.00 84.69 83 ALA A O 1
ATOM 675 N N . ILE A 1 84 ? 3.838 -10.778 3.423 1.00 86.50 84 ILE A N 1
ATOM 676 C CA . ILE A 1 84 ? 2.501 -11.327 3.684 1.00 86.50 84 ILE A CA 1
ATOM 677 C C . ILE A 1 84 ? 2.307 -11.561 5.189 1.00 86.50 84 ILE A C 1
ATOM 679 O O . ILE A 1 84 ? 1.268 -11.214 5.739 1.00 86.50 84 ILE A O 1
ATOM 683 N N . GLN A 1 85 ? 3.303 -12.131 5.870 1.00 89.56 85 GLN A N 1
ATOM 684 C CA . GLN A 1 85 ? 3.247 -12.357 7.320 1.00 89.56 85 GLN A CA 1
ATOM 685 C C . GLN A 1 85 ? 3.165 -11.043 8.107 1.00 89.56 85 GLN A C 1
ATOM 687 O O . GLN A 1 85 ? 2.417 -10.958 9.078 1.00 89.56 85 GLN A O 1
ATOM 692 N N . GLU A 1 86 ? 3.893 -10.020 7.664 1.00 88.62 86 GLU A N 1
ATOM 693 C CA . GLU A 1 86 ? 3.895 -8.671 8.232 1.00 88.62 86 GLU A CA 1
ATOM 694 C C . GLU A 1 86 ? 2.483 -8.056 8.194 1.00 88.62 86 GLU A C 1
ATOM 696 O O . GLU A 1 86 ? 1.929 -7.746 9.248 1.00 88.62 86 GLU A O 1
ATOM 701 N N . VAL A 1 87 ? 1.822 -8.016 7.029 1.00 87.69 87 VAL A N 1
ATOM 702 C CA . VAL A 1 87 ? 0.462 -7.446 6.924 1.00 87.69 87 VAL A CA 1
ATOM 703 C C . VAL A 1 87 ? -0.619 -8.289 7.609 1.00 87.69 87 VAL A C 1
ATOM 705 O O . VAL A 1 87 ? -1.634 -7.766 8.060 1.00 87.69 87 VAL A O 1
ATOM 708 N N . VAL A 1 88 ? -0.433 -9.606 7.723 1.00 87.81 88 VAL A N 1
ATOM 709 C CA . VAL A 1 88 ? -1.349 -10.448 8.512 1.00 87.81 88 VAL A CA 1
ATOM 710 C C . VAL A 1 88 ? -1.216 -10.134 10.002 1.00 87.81 88 VAL A C 1
ATOM 712 O O . VAL A 1 88 ? -2.226 -10.077 10.703 1.00 87.81 88 VAL A O 1
ATOM 715 N N . SER A 1 89 ? 0.008 -9.899 10.476 1.00 87.19 89 SER A N 1
ATOM 716 C CA . SER A 1 89 ? 0.289 -9.587 11.881 1.00 87.19 89 SER A CA 1
ATOM 717 C C . SER A 1 89 ? -0.197 -8.189 12.268 1.00 87.19 89 SER A C 1
ATOM 719 O O . SER A 1 89 ? -0.700 -8.004 13.375 1.00 87.19 89 SER A O 1
ATOM 721 N N . SER A 1 90 ? -0.116 -7.219 11.352 1.00 86.44 90 SER A N 1
ATOM 722 C CA . SER A 1 90 ? -0.563 -5.843 11.596 1.00 86.44 90 SER A CA 1
ATOM 723 C C . SER A 1 90 ? -2.063 -5.732 11.885 1.00 86.44 90 SER A C 1
ATOM 725 O O . SER A 1 90 ? -2.477 -4.825 12.606 1.00 86.44 90 SER A O 1
ATOM 727 N N . LYS A 1 91 ? -2.884 -6.686 11.415 1.00 86.19 91 LYS A N 1
ATOM 728 C CA . LYS A 1 91 ? -4.319 -6.735 11.737 1.00 86.19 91 LYS A CA 1
ATOM 729 C C . LYS A 1 91 ? -4.571 -6.692 13.243 1.00 86.19 91 LYS A C 1
ATOM 731 O O . LYS A 1 91 ? -5.353 -5.870 13.686 1.00 86.19 91 LYS A O 1
ATOM 736 N N . ALA A 1 92 ? -3.837 -7.474 14.037 1.00 85.44 92 ALA A N 1
ATOM 737 C CA . ALA A 1 92 ? -4.016 -7.501 15.492 1.00 85.44 92 ALA A CA 1
ATOM 738 C C . ALA A 1 92 ? -3.806 -6.131 16.168 1.00 85.44 92 ALA A C 1
ATOM 740 O O . ALA A 1 92 ? -4.305 -5.909 17.268 1.00 85.44 92 ALA A O 1
ATOM 741 N N . TYR A 1 93 ? -3.074 -5.224 15.519 1.00 82.56 93 TYR A N 1
ATOM 742 C CA . TYR A 1 93 ? -2.823 -3.874 16.012 1.00 82.56 93 TYR A CA 1
ATOM 743 C C . TYR A 1 93 ? -3.813 -2.838 15.472 1.00 82.56 93 TYR A C 1
ATOM 745 O O . TYR A 1 93 ? -4.070 -1.846 16.152 1.00 82.56 93 TYR A O 1
ATOM 753 N N . TYR A 1 94 ? -4.357 -3.041 14.268 1.00 82.00 94 TYR A N 1
ATOM 754 C CA . TYR A 1 94 ? -5.060 -1.982 13.541 1.00 82.00 94 TYR A CA 1
ATOM 755 C C . TYR A 1 94 ? -6.470 -2.318 13.039 1.00 82.00 94 TYR A C 1
ATOM 757 O O . TYR A 1 94 ? -7.177 -1.375 12.686 1.00 82.00 94 TYR A O 1
ATOM 765 N N . ALA A 1 95 ? -6.890 -3.586 12.964 1.00 63.94 95 ALA A N 1
ATOM 766 C CA . ALA A 1 95 ? -8.149 -4.006 12.329 1.00 63.94 95 ALA A CA 1
ATOM 767 C C . ALA A 1 95 ? -8.827 -5.171 13.062 1.00 63.94 95 ALA A C 1
ATOM 769 O O . ALA A 1 95 ? -10.010 -5.003 13.424 1.00 63.94 95 ALA A O 1
#

Organism: Helicobacter pylori (NCBI:txid210)

InterPro domains:
  IPR007560 Restriction endonuclease type IV, Mrr [PF044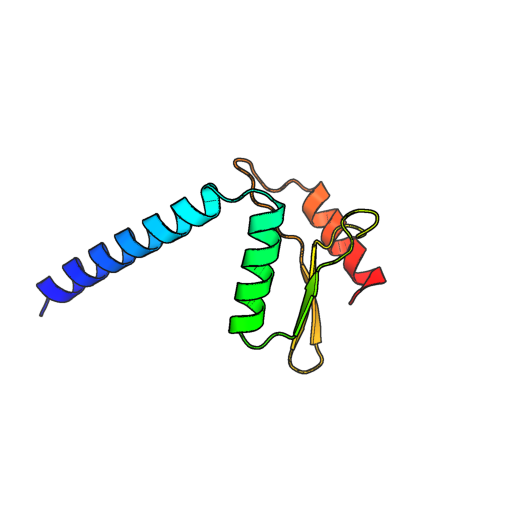71] (23-94)
  IPR011335 Restriction endonuclease type II-like [SSF52980] (27-94)
  IPR011856 tRNA endonuclease-like domain superfamily [G3DSA:3.40.1350.10] (6-94)
  IPR052906 Type IV Methyl-Directed Restriction Enzyme [PTHR30015] (10-94)

pLDDT: mean 84.01, std 14.02, range [35.03, 98.19]

Foldseek 3Di:
DVVVVVVVVVVVVVVVVVVVVVCLPDDPVRQLVVVQVVLVVVVWDKDAADPPPLQLARMWTDDPRDIAGHHDDNDPDDDDPVSVVSRVRSVVVHD

Radius of gyration: 16.88 Å; chains: 1; bounding box: 30×24×52 Å